Protein AF-A0A1E7I8W4-F1 (afdb_monomer)

Nearest PDB structures (foldseek):
  6h5l-assembly1_B  TM=9.310E-01  e=3.549E-01  Candidatus Kuenenia stuttgartensis
  8x2j-assembly1_E  TM=5.878E-01  e=2.022E-01  Chloroflexus aurantiacus J-10-fl

Secondary structure (DSSP, 8-state):
------------------------HHHHHHHHHHHHHHIIIIIHHHH-TTSSS--TTGGG-SSPPP-GGGTTGGGTTS--HHHHHHHHTSTT--BSSSSBPPP--

Radius of gyration: 26.63 Å; Cα contacts (8 Å, |Δi|>4): 89; chains: 1; bounding box: 94×27×50 Å

Solvent-accessible surface area (backbone atoms only — not comparable to full-atom values): 6688 Å² total; per-residue (Å²): 141,84,92,84,86,88,82,83,86,79,83,83,79,84,77,81,79,79,79,72,80,78,84,50,72,72,61,53,52,56,54,49,55,53,50,52,52,50,37,60,73,74,41,19,54,44,22,15,95,79,28,63,15,70,9,85,45,36,85,82,41,92,52,84,51,64,45,57,75,47,47,20,66,78,45,84,66,42,68,60,58,72,62,50,51,32,47,41,55,47,76,65,69,65,66,69,71,98,44,62,65,72,66,80,114

pLDDT: mean 77.02, std 17.87, range [40.34, 97.12]

Sequence (105 aa):
MHLRSVIIAATLGFGMATTTPTITLADQHGAFDLGEEAYMTFCATCHGPLAEGNGPLSEMITDKIADLTQLSINNHGEFPMLRVIHIIDGRTGLRGHGGPMPVYG

Foldseek 3Di:
DDDDDDDDDDDDDDDPPPCPPPPDVVNVVVVVVVVLVCCVVQPCQQLNNQSQRPHVCCVVAPFGRDRQVCQCVVVVNDRPVVVVLCQLQCVVVDDGGVHGRDRPD

Mean predicted aligned error: 13.09 Å

Structure (mmCIF, N/CA/C/O backbone):
data_AF-A0A1E7I8W4-F1
#
_entry.id   AF-A0A1E7I8W4-F1
#
loop_
_atom_site.group_PDB
_atom_site.id
_atom_site.type_symbol
_atom_site.label_atom_id
_atom_site.label_alt_id
_atom_site.label_comp_id
_atom_site.label_asym_id
_atom_site.label_entity_id
_atom_site.label_seq_id
_atom_site.pdbx_PDB_ins_code
_atom_site.Cartn_x
_atom_site.Cartn_y
_atom_site.Cartn_z
_atom_site.occupancy
_atom_site.B_iso_or_equiv
_atom_site.auth_seq_id
_atom_site.auth_comp_id
_atom_site.auth_asym_id
_atom_site.auth_atom_id
_atom_site.pdbx_PDB_model_num
ATOM 1 N N . MET A 1 1 ? -80.144 -10.051 35.691 1.00 46.06 1 MET A N 1
ATOM 2 C CA . MET A 1 1 ? -79.875 -10.762 34.416 1.00 46.06 1 MET A CA 1
ATOM 3 C C . MET A 1 1 ? -80.168 -9.773 33.296 1.00 46.06 1 MET A C 1
ATOM 5 O O . MET A 1 1 ? -81.305 -9.356 33.220 1.00 46.06 1 MET A O 1
ATOM 9 N N . HIS A 1 2 ? -79.251 -9.236 32.493 1.00 40.34 2 HIS A N 1
ATOM 10 C CA . HIS A 1 2 ? -77.902 -9.638 32.107 1.00 40.34 2 HIS A CA 1
ATOM 11 C C . HIS A 1 2 ? -77.002 -8.406 31.894 1.00 40.34 2 HIS A C 1
ATOM 13 O O . HIS A 1 2 ? -77.405 -7.416 31.295 1.00 40.34 2 HIS A O 1
ATOM 19 N N . LEU A 1 3 ? -75.771 -8.530 32.380 1.00 56.41 3 LEU A N 1
ATOM 20 C CA . LEU A 1 3 ? -74.597 -7.691 32.152 1.00 56.41 3 LEU A CA 1
ATOM 21 C C . LEU A 1 3 ? -73.987 -8.022 30.781 1.00 56.41 3 LEU A C 1
ATOM 23 O O . LEU A 1 3 ? -73.718 -9.205 30.601 1.00 56.41 3 LEU A O 1
ATOM 27 N N . ARG A 1 4 ? -73.713 -7.050 29.886 1.00 47.47 4 ARG A N 1
ATOM 28 C CA . ARG A 1 4 ? -72.697 -7.125 28.793 1.00 47.47 4 ARG A CA 1
ATOM 29 C C . ARG A 1 4 ? -72.307 -5.697 28.352 1.00 47.47 4 ARG A C 1
ATOM 31 O O . ARG A 1 4 ? -73.142 -5.004 27.792 1.00 47.47 4 ARG A O 1
ATOM 38 N N . SER A 1 5 ? -71.197 -5.113 28.807 1.00 47.00 5 SER A N 1
ATOM 39 C CA . SER A 1 5 ? -69.791 -5.299 28.383 1.00 47.00 5 SER A CA 1
ATOM 40 C C . SER A 1 5 ? -69.357 -4.333 27.269 1.00 47.00 5 SER A C 1
ATOM 42 O O . SER A 1 5 ? -69.773 -4.435 26.122 1.00 47.00 5 SER A O 1
ATOM 44 N N . VAL A 1 6 ? -68.487 -3.410 27.685 1.00 54.34 6 VAL A N 1
ATOM 45 C CA . VAL A 1 6 ? -67.671 -2.446 26.933 1.00 54.34 6 VAL A CA 1
ATOM 46 C C . VAL A 1 6 ? -66.718 -3.161 25.968 1.00 54.34 6 VAL A C 1
ATOM 48 O O . VAL A 1 6 ? -66.121 -4.164 26.352 1.00 54.34 6 VAL A O 1
ATOM 51 N N . ILE A 1 7 ? -66.501 -2.609 24.767 1.00 51.22 7 ILE A N 1
ATOM 52 C CA . ILE A 1 7 ? -65.325 -2.915 23.933 1.00 51.22 7 ILE A CA 1
ATOM 53 C C . ILE A 1 7 ? -64.759 -1.595 23.392 1.00 51.22 7 ILE A C 1
ATOM 55 O O . ILE A 1 7 ? -65.330 -0.978 22.497 1.00 51.22 7 ILE A O 1
ATOM 59 N N . ILE A 1 8 ? -63.635 -1.165 23.967 1.00 47.94 8 ILE A N 1
ATOM 60 C CA . ILE A 1 8 ? -62.758 -0.117 23.433 1.00 47.94 8 ILE A CA 1
ATOM 61 C C . ILE A 1 8 ? -61.759 -0.833 22.520 1.00 47.94 8 ILE A C 1
ATOM 63 O O . ILE A 1 8 ? -61.008 -1.692 22.977 1.00 47.94 8 ILE A O 1
ATOM 67 N N . ALA A 1 9 ? -61.782 -0.519 21.226 1.00 43.66 9 ALA A N 1
ATOM 68 C CA . ALA A 1 9 ? -60.837 -1.059 20.257 1.00 43.66 9 ALA A CA 1
ATOM 69 C C . ALA A 1 9 ? -59.466 -0.389 20.444 1.00 43.66 9 ALA A C 1
ATOM 71 O O . ALA A 1 9 ? -59.289 0.784 20.123 1.00 43.66 9 ALA A O 1
ATOM 72 N N . ALA A 1 10 ? -58.500 -1.134 20.981 1.00 48.31 10 ALA A N 1
ATOM 73 C CA . ALA A 1 10 ? -57.099 -0.739 21.027 1.00 48.31 10 ALA A CA 1
ATOM 74 C C . ALA A 1 10 ? -56.440 -1.073 19.680 1.00 48.31 10 ALA A C 1
ATOM 76 O O . ALA A 1 10 ? -56.277 -2.241 19.327 1.00 48.31 10 ALA A O 1
ATOM 77 N N . THR A 1 11 ? -56.081 -0.052 18.905 1.00 53.78 11 THR A N 1
ATOM 78 C CA . THR A 1 11 ? -55.294 -0.205 17.677 1.00 53.78 11 THR A CA 1
ATOM 79 C C . THR A 1 11 ? -53.841 -0.521 18.030 1.00 53.78 11 THR A C 1
ATOM 81 O O . THR A 1 11 ? -53.136 0.312 18.598 1.00 53.78 11 THR A O 1
ATOM 84 N N . LEU A 1 12 ? -53.401 -1.731 17.685 1.00 50.47 12 LEU A N 1
ATOM 85 C CA . LEU A 1 12 ? -52.017 -2.196 17.763 1.00 50.47 12 LEU A CA 1
ATOM 86 C C . LEU A 1 12 ? -51.142 -1.423 16.761 1.00 50.47 12 LEU A C 1
ATOM 88 O O . LEU A 1 12 ? -51.226 -1.645 15.556 1.00 50.47 12 LEU A O 1
ATOM 92 N N . GLY A 1 13 ? -50.294 -0.523 17.260 1.00 46.91 13 GLY A N 1
ATOM 93 C CA . GLY A 1 13 ? -49.185 0.050 16.499 1.00 46.91 13 GLY A CA 1
ATOM 94 C C . GLY A 1 13 ? -47.988 -0.901 16.530 1.00 46.91 13 GLY A C 1
ATOM 95 O O . GLY A 1 13 ? -47.377 -1.093 17.578 1.00 46.91 13 GLY A O 1
ATOM 96 N N . PHE A 1 14 ? -47.663 -1.511 15.392 1.00 54.66 14 PHE A N 1
ATOM 97 C CA . PHE A 1 14 ? -46.475 -2.347 15.216 1.00 54.66 14 PHE A CA 1
ATOM 98 C C . PHE A 1 14 ? -45.258 -1.425 15.040 1.00 54.66 14 PHE A C 1
ATOM 100 O O . PHE A 1 14 ? -45.022 -0.889 13.959 1.00 54.66 14 PHE A O 1
ATOM 107 N N . GLY A 1 15 ? -44.507 -1.186 16.115 1.00 48.97 15 GLY A N 1
ATOM 108 C CA . GLY A 1 15 ? -43.238 -0.464 16.048 1.00 48.97 15 GLY A CA 1
ATOM 109 C C . GLY A 1 15 ? -42.178 -1.323 15.360 1.00 48.97 15 GLY A C 1
ATOM 110 O O . GLY A 1 15 ? -41.758 -2.338 15.911 1.00 48.97 15 GLY A O 1
ATOM 111 N N . MET A 1 16 ? -41.736 -0.932 14.162 1.00 54.66 16 MET A N 1
ATOM 112 C CA . MET A 1 16 ? -40.504 -1.467 13.579 1.00 54.66 16 MET A CA 1
ATOM 113 C C . MET A 1 16 ? -39.330 -0.952 14.412 1.00 54.66 16 MET A C 1
ATOM 115 O O . MET A 1 16 ? -38.909 0.194 14.275 1.00 54.66 16 MET A O 1
ATOM 119 N N . ALA A 1 17 ? -38.823 -1.797 15.306 1.00 56.00 17 ALA A N 1
ATOM 120 C CA . ALA A 1 17 ? -37.555 -1.574 15.975 1.00 56.00 17 ALA A CA 1
ATOM 121 C C . ALA A 1 17 ? -36.440 -1.644 14.922 1.00 56.00 17 ALA A C 1
ATOM 123 O O . ALA A 1 17 ? -36.037 -2.724 14.495 1.00 56.00 17 ALA A O 1
ATOM 124 N N . THR A 1 18 ? -35.956 -0.491 14.466 1.00 53.56 18 THR A N 1
ATOM 125 C CA . THR A 1 18 ? -34.718 -0.403 13.693 1.00 53.56 18 THR A CA 1
ATOM 126 C C . THR A 1 18 ? -33.562 -0.708 14.640 1.00 53.56 18 THR A C 1
ATOM 128 O O . THR A 1 18 ? -33.056 0.179 15.325 1.00 53.56 18 THR A O 1
ATOM 131 N N . THR A 1 19 ? -33.168 -1.976 14.730 1.00 57.31 19 THR A N 1
ATOM 132 C CA . THR A 1 19 ? -31.932 -2.385 15.398 1.00 57.31 19 THR A CA 1
ATOM 133 C C . THR A 1 19 ? -30.756 -1.905 14.552 1.00 57.31 19 THR A C 1
ATOM 135 O O . THR A 1 19 ? -30.237 -2.643 13.718 1.00 57.31 19 THR A O 1
ATOM 138 N N . THR A 1 20 ? -30.352 -0.648 14.713 1.00 58.78 20 THR A N 1
ATOM 139 C CA . THR A 1 20 ? -29.024 -0.213 14.278 1.00 58.78 20 THR A CA 1
ATOM 140 C C . THR A 1 20 ? -28.013 -1.019 15.089 1.00 58.78 20 THR A C 1
ATOM 142 O O . THR A 1 20 ? -28.015 -0.879 16.317 1.00 58.78 20 THR A O 1
ATOM 145 N N . PRO A 1 21 ? -27.194 -1.890 14.474 1.00 58.91 21 PRO A N 1
ATOM 146 C CA . PRO A 1 21 ? -26.175 -2.604 15.219 1.00 58.91 21 PRO A CA 1
ATOM 147 C C . PRO A 1 21 ? -25.228 -1.558 15.803 1.00 58.91 21 PRO A C 1
ATOM 149 O O . PRO A 1 21 ? -24.606 -0.781 15.080 1.00 58.91 21 PRO A O 1
ATOM 152 N N . THR A 1 22 ? -25.169 -1.482 17.129 1.00 60.81 22 THR A N 1
ATOM 153 C CA . THR A 1 22 ? -24.146 -0.702 17.813 1.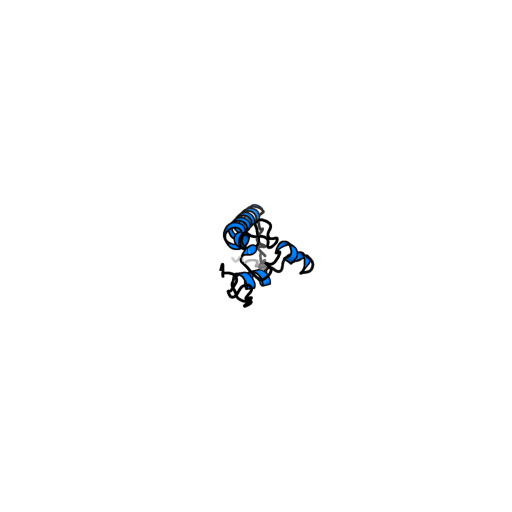00 60.81 22 THR A CA 1
ATOM 154 C C . THR A 1 22 ? -22.833 -1.444 17.606 1.00 60.81 22 THR A C 1
ATOM 156 O O . THR A 1 22 ? -22.554 -2.409 18.311 1.00 60.81 22 THR A O 1
ATOM 159 N N . ILE A 1 23 ? -22.052 -1.041 16.601 1.00 59.72 23 ILE A N 1
ATOM 160 C CA . ILE A 1 23 ? -20.674 -1.511 16.448 1.00 59.72 23 ILE A CA 1
ATOM 161 C C . ILE A 1 23 ? -19.920 -1.043 17.695 1.00 59.72 23 ILE A C 1
ATOM 163 O O . ILE A 1 23 ? -19.716 0.152 17.911 1.00 59.72 23 ILE A O 1
ATOM 167 N N . THR A 1 24 ? -19.600 -1.982 18.579 1.00 62.94 24 THR A N 1
ATOM 168 C CA . THR A 1 24 ? -18.851 -1.691 19.804 1.00 62.94 24 THR A CA 1
ATOM 169 C C . THR A 1 24 ? -17.374 -1.510 19.457 1.00 62.94 24 THR A C 1
ATOM 171 O O . THR A 1 24 ? -16.861 -2.218 18.595 1.00 62.94 24 THR A O 1
ATOM 174 N N . LEU A 1 25 ? -16.659 -0.600 20.128 1.00 58.78 25 LEU A N 1
ATOM 175 C CA . LEU A 1 25 ? -15.230 -0.352 19.861 1.00 58.78 25 LEU A CA 1
ATOM 176 C C . LEU A 1 25 ? -14.348 -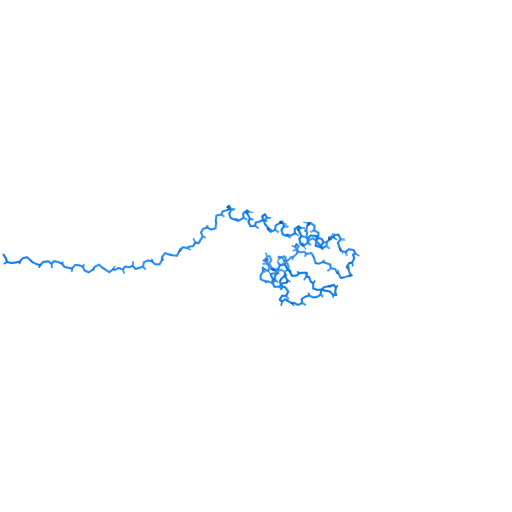1.610 20.000 1.00 58.78 25 LEU A C 1
ATOM 178 O O . LEU A 1 25 ? -13.295 -1.691 19.379 1.00 58.78 25 LEU A O 1
ATOM 182 N N . ALA A 1 26 ? -14.790 -2.602 20.779 1.00 59.25 26 ALA A N 1
ATOM 183 C CA . ALA A 1 26 ? -14.093 -3.877 20.927 1.00 59.25 26 ALA A CA 1
ATOM 184 C C . ALA A 1 26 ? -14.058 -4.703 19.624 1.00 59.25 26 ALA A C 1
ATOM 186 O O . ALA A 1 26 ? -13.069 -5.378 19.363 1.00 59.25 26 ALA A O 1
ATOM 187 N N . ASP A 1 27 ? -15.103 -4.613 18.796 1.00 59.75 27 ASP A N 1
ATOM 188 C CA . ASP A 1 27 ? -15.196 -5.291 17.492 1.00 59.75 27 ASP A CA 1
ATOM 189 C C . ASP A 1 27 ? -14.264 -4.643 16.451 1.00 59.75 27 ASP A C 1
ATOM 191 O O . ASP A 1 27 ? -13.644 -5.311 15.629 1.00 59.75 27 ASP A O 1
ATOM 195 N N . GLN A 1 28 ? -14.092 -3.322 16.547 1.00 60.28 28 GLN A N 1
ATOM 196 C CA . GLN A 1 28 ? -13.223 -2.544 15.663 1.00 60.28 28 GLN A CA 1
ATOM 197 C C . GLN A 1 28 ? -11.744 -2.898 15.876 1.00 60.28 28 GLN A C 1
ATOM 199 O O . GLN A 1 28 ? -11.031 -3.109 14.903 1.00 60.28 28 GLN A O 1
ATOM 204 N N . HIS A 1 29 ? -11.287 -3.005 17.133 1.00 60.56 29 HIS A N 1
ATOM 205 C CA . HIS A 1 29 ? -9.896 -3.366 17.444 1.00 60.56 29 HIS A CA 1
ATOM 206 C C . HIS A 1 29 ? -9.516 -4.746 16.899 1.00 60.56 29 HIS A C 1
ATOM 208 O O . HIS A 1 29 ? -8.491 -4.867 16.240 1.00 60.56 29 HIS A O 1
ATOM 214 N N . GLY A 1 30 ? -10.380 -5.752 17.072 1.00 67.75 30 GLY A N 1
ATOM 215 C CA . GLY A 1 30 ? -10.135 -7.080 16.505 1.00 67.75 30 GLY A CA 1
ATOM 216 C C . GLY A 1 30 ? -10.067 -7.069 14.974 1.00 67.75 30 GLY A C 1
ATOM 217 O O . GLY A 1 30 ? -9.226 -7.744 14.390 1.00 67.75 30 GLY A O 1
ATOM 218 N N . ALA A 1 31 ? -10.903 -6.267 14.309 1.00 69.25 31 ALA A N 1
ATOM 219 C CA . ALA A 1 31 ? -10.840 -6.108 12.857 1.00 69.25 31 ALA A CA 1
ATOM 220 C C . ALA A 1 31 ? -9.555 -5.398 12.382 1.00 69.25 31 ALA A C 1
ATOM 222 O O . ALA A 1 31 ? -9.035 -5.743 11.320 1.00 69.25 31 ALA A O 1
ATOM 223 N N . PHE A 1 32 ? -9.030 -4.435 13.151 1.00 71.56 32 PHE A N 1
ATOM 224 C CA . PHE A 1 32 ? -7.754 -3.775 12.850 1.00 71.56 32 PHE A CA 1
ATOM 225 C C . PHE A 1 32 ? -6.566 -4.728 13.005 1.00 71.56 32 PHE A C 1
ATOM 227 O O . PHE A 1 32 ? -5.748 -4.797 12.089 1.00 71.56 32 PHE A O 1
ATOM 234 N N . ASP A 1 33 ? -6.522 -5.509 14.089 1.00 79.75 33 ASP A N 1
ATOM 235 C CA . ASP A 1 33 ? -5.456 -6.491 14.333 1.00 79.75 33 ASP A CA 1
ATOM 236 C C . ASP A 1 33 ? -5.413 -7.551 13.216 1.00 79.75 33 ASP A C 1
ATOM 238 O O . ASP A 1 33 ? -4.352 -7.860 12.674 1.00 79.75 33 ASP A O 1
ATOM 242 N N . LEU A 1 34 ? -6.584 -8.046 12.792 1.00 87.12 34 LEU A N 1
ATOM 243 C CA . LEU A 1 34 ? -6.697 -8.986 11.670 1.00 87.12 34 LEU A CA 1
ATOM 244 C C . LEU A 1 34 ? -6.258 -8.365 10.336 1.00 87.12 34 LEU A C 1
ATOM 246 O O . LEU A 1 34 ? -5.657 -9.043 9.501 1.00 87.12 34 LEU A O 1
ATOM 250 N N . GLY A 1 35 ? -6.563 -7.084 10.117 1.00 88.25 35 GLY A N 1
ATOM 251 C CA . GLY A 1 35 ? -6.152 -6.358 8.918 1.00 88.25 35 GLY A CA 1
ATOM 252 C C . GLY A 1 35 ? -4.638 -6.163 8.842 1.00 88.25 35 GLY A C 1
ATOM 253 O O . GLY A 1 35 ? -4.045 -6.383 7.783 1.00 88.25 35 GLY A O 1
ATOM 254 N N . GLU A 1 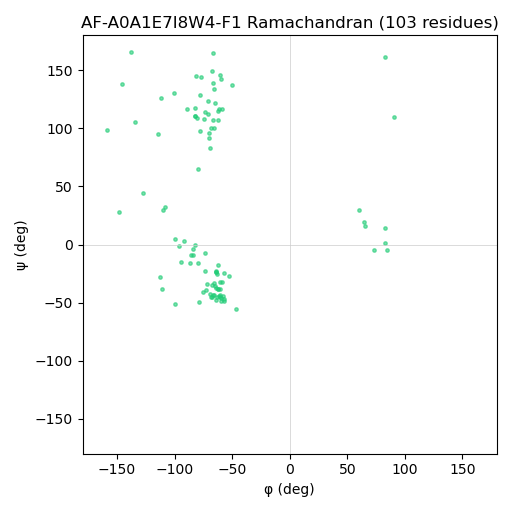36 ? -4.011 -5.792 9.958 1.00 92.31 36 GLU A N 1
ATOM 255 C CA . GLU A 1 36 ? -2.557 -5.652 10.065 1.00 92.31 36 GLU A CA 1
ATOM 256 C C . GLU A 1 36 ? -1.851 -6.998 9.867 1.00 92.31 36 GLU A C 1
ATOM 258 O O . GLU A 1 36 ? -0.937 -7.095 9.046 1.00 92.31 36 GLU A O 1
ATOM 263 N N . GLU A 1 37 ? -2.306 -8.059 10.537 1.00 93.56 37 GLU A N 1
ATOM 264 C CA . GLU A 1 37 ? -1.733 -9.402 10.390 1.00 93.56 37 GLU A CA 1
ATOM 265 C C . GLU A 1 37 ? -1.825 -9.901 8.941 1.00 93.56 37 GLU A C 1
ATOM 267 O O . GLU A 1 37 ? -0.834 -10.382 8.375 1.00 93.56 37 GLU A O 1
ATOM 272 N N . ALA A 1 38 ? -2.989 -9.737 8.306 1.00 91.19 38 ALA A N 1
ATOM 273 C CA . ALA A 1 38 ? -3.180 -10.098 6.906 1.00 91.19 38 ALA A CA 1
ATOM 274 C C . ALA A 1 38 ? -2.247 -9.293 5.991 1.00 91.19 38 ALA A C 1
ATOM 276 O O . ALA A 1 38 ? -1.596 -9.858 5.108 1.00 91.19 38 ALA A O 1
ATOM 277 N N . TYR A 1 39 ? -2.128 -7.984 6.221 1.00 93.62 39 TYR A N 1
ATOM 278 C CA . TYR A 1 39 ? -1.230 -7.126 5.458 1.00 93.62 39 TYR A CA 1
ATOM 279 C C . TYR A 1 39 ? 0.231 -7.577 5.577 1.00 93.62 39 TYR A C 1
ATOM 281 O O . TYR A 1 39 ? 0.920 -7.744 4.565 1.00 93.62 39 TYR A O 1
ATOM 289 N N . MET A 1 40 ? 0.701 -7.821 6.798 1.00 94.69 40 MET A N 1
ATOM 290 C CA . MET A 1 40 ? 2.079 -8.236 7.051 1.00 94.69 40 MET A CA 1
ATOM 291 C C . MET A 1 40 ? 2.389 -9.610 6.453 1.00 94.69 40 MET A C 1
ATOM 293 O O . MET A 1 40 ? 3.487 -9.818 5.935 1.00 94.69 40 MET A O 1
ATOM 297 N N . THR A 1 41 ? 1.416 -10.520 6.463 1.00 92.06 41 THR A N 1
ATOM 298 C CA . THR A 1 41 ? 1.572 -11.884 5.942 1.00 92.06 41 THR A CA 1
ATOM 299 C C . THR A 1 41 ? 1.556 -11.936 4.414 1.00 92.06 41 THR A C 1
ATOM 301 O O . THR A 1 41 ? 2.330 -12.681 3.813 1.00 92.06 41 THR A O 1
ATOM 304 N N . PHE A 1 42 ? 0.679 -11.162 3.771 1.00 89.69 42 PHE A N 1
ATOM 305 C CA . PHE A 1 42 ? 0.371 -11.336 2.348 1.00 89.69 42 PHE A CA 1
ATOM 306 C C . PHE A 1 42 ? 0.830 -10.177 1.459 1.00 89.69 42 PHE A C 1
ATOM 308 O O . PHE A 1 42 ? 1.126 -10.388 0.284 1.00 89.69 42 PHE A O 1
ATOM 315 N N . CYS A 1 43 ? 0.923 -8.962 1.996 1.00 91.81 43 CYS A N 1
ATOM 316 C CA . CYS A 1 43 ? 1.096 -7.744 1.202 1.00 91.81 43 CYS A CA 1
ATOM 317 C C . CYS A 1 43 ? 2.486 -7.116 1.378 1.00 91.81 43 CYS A C 1
ATOM 319 O O . CYS A 1 43 ? 3.077 -6.629 0.406 1.00 91.81 43 CYS A O 1
ATOM 321 N N . ALA A 1 44 ? 3.026 -7.138 2.601 1.00 94.81 44 ALA A N 1
ATOM 322 C CA . ALA A 1 44 ? 4.243 -6.414 2.973 1.00 94.81 44 ALA A CA 1
ATOM 323 C C . ALA A 1 44 ? 5.500 -6.876 2.218 1.00 94.81 44 ALA A C 1
ATOM 325 O O . ALA A 1 44 ? 6.429 -6.095 2.019 1.00 94.81 44 ALA A O 1
ATOM 326 N N . THR A 1 45 ? 5.535 -8.117 1.730 1.00 91.75 45 THR A N 1
ATOM 327 C CA . THR A 1 45 ? 6.654 -8.624 0.923 1.00 91.75 45 THR A CA 1
ATOM 328 C C . THR A 1 45 ? 6.853 -7.825 -0.375 1.00 91.75 45 THR A C 1
ATOM 330 O O . THR A 1 45 ? 7.985 -7.645 -0.825 1.00 91.75 45 THR A O 1
ATOM 333 N N . CYS A 1 46 ? 5.767 -7.301 -0.949 1.00 90.00 46 CYS A N 1
ATOM 334 C CA . CYS A 1 46 ? 5.792 -6.461 -2.146 1.00 90.00 46 CYS A CA 1
ATOM 335 C C . CYS A 1 46 ? 5.684 -4.975 -1.782 1.00 90.00 46 CYS A C 1
ATOM 337 O O . CYS A 1 46 ? 6.507 -4.168 -2.205 1.00 90.00 46 CYS A O 1
ATOM 339 N N . HIS A 1 47 ? 4.693 -4.609 -0.969 1.00 93.56 47 HIS A N 1
ATOM 340 C CA . HIS A 1 47 ? 4.377 -3.210 -0.670 1.00 93.56 47 HIS A CA 1
ATOM 341 C C . HIS A 1 47 ? 5.202 -2.608 0.480 1.00 93.56 47 HIS A C 1
ATOM 343 O O . HIS A 1 47 ? 5.164 -1.400 0.679 1.00 93.56 47 HIS A O 1
ATOM 349 N N . GLY A 1 48 ? 5.975 -3.414 1.210 1.00 94.88 48 GLY A N 1
ATOM 350 C CA . GLY A 1 48 ? 6.758 -2.985 2.372 1.00 94.88 48 GLY A CA 1
ATOM 351 C C . GLY A 1 48 ? 5.931 -2.923 3.661 1.00 94.88 48 GLY A C 1
ATOM 352 O O . GLY A 1 48 ? 4.704 -2.876 3.604 1.00 94.88 48 GLY A O 1
ATOM 353 N N . PRO A 1 49 ? 6.563 -2.912 4.846 1.00 96.00 49 PRO A N 1
ATOM 354 C CA . PRO A 1 49 ? 5.847 -2.860 6.126 1.00 96.00 49 PRO A CA 1
ATOM 355 C C . PRO A 1 49 ? 5.057 -1.557 6.319 1.00 96.00 49 PRO A C 1
ATOM 357 O O . PRO A 1 49 ? 4.080 -1.539 7.055 1.00 96.00 49 PRO A O 1
ATOM 360 N N . LEU A 1 50 ? 5.455 -0.481 5.631 1.00 96.00 50 LEU A N 1
ATOM 361 C CA . LEU A 1 50 ? 4.787 0.825 5.665 1.00 96.00 50 LEU A CA 1
ATOM 362 C C . LEU A 1 50 ? 3.871 1.075 4.457 1.00 96.00 50 LEU A C 1
ATOM 364 O O . LEU A 1 50 ? 3.310 2.156 4.324 1.00 96.00 50 LEU A O 1
ATOM 368 N N . ALA A 1 51 ? 3.711 0.080 3.581 1.00 95.81 51 ALA A N 1
ATOM 369 C CA . ALA A 1 51 ? 2.882 0.154 2.379 1.00 95.81 51 ALA A CA 1
ATOM 370 C C . ALA A 1 51 ? 3.327 1.153 1.299 1.00 95.81 51 ALA A C 1
ATOM 372 O O . ALA A 1 51 ? 2.551 1.481 0.405 1.00 95.81 51 ALA A O 1
ATOM 373 N N . GLU A 1 52 ? 4.592 1.569 1.324 1.00 96.19 52 GLU A N 1
ATOM 374 C CA . GLU A 1 52 ? 5.176 2.571 0.422 1.00 96.19 52 GLU A CA 1
ATOM 375 C C . GLU A 1 52 ? 5.612 2.001 -0.946 1.00 96.19 52 GLU A C 1
ATOM 377 O O . GLU A 1 52 ? 6.121 2.725 -1.803 1.00 96.19 52 GLU A O 1
ATOM 382 N N . GLY A 1 53 ? 5.439 0.697 -1.177 1.00 93.62 53 GLY A N 1
ATOM 383 C CA . GLY A 1 53 ? 5.878 0.020 -2.404 1.00 93.62 53 GLY A CA 1
ATOM 384 C C . GLY A 1 53 ? 7.355 -0.392 -2.400 1.00 93.62 53 GLY A C 1
ATOM 385 O O . GLY A 1 53 ? 7.906 -0.718 -3.447 1.00 93.62 53 GLY A O 1
ATOM 386 N N . ASN A 1 54 ? 8.004 -0.381 -1.235 1.00 93.88 54 ASN A N 1
ATOM 387 C CA . ASN A 1 54 ? 9.431 -0.660 -1.034 1.00 93.88 54 ASN A CA 1
ATOM 388 C C . ASN A 1 54 ? 9.682 -2.016 -0.346 1.00 93.88 54 ASN A C 1
ATOM 390 O O . ASN A 1 54 ? 10.628 -2.166 0.427 1.00 93.88 54 ASN A O 1
ATOM 394 N N . GLY A 1 55 ? 8.823 -3.010 -0.593 1.00 92.56 55 GLY A N 1
ATOM 395 C CA . GLY A 1 55 ? 8.975 -4.339 -0.003 1.00 92.56 55 GLY A CA 1
ATOM 396 C C . GLY A 1 55 ? 10.213 -5.086 -0.516 1.00 92.56 55 GLY A C 1
ATOM 397 O O . GLY A 1 55 ? 10.761 -4.724 -1.558 1.00 92.56 55 GLY A O 1
ATOM 398 N N . PRO A 1 56 ? 10.645 -6.164 0.164 1.00 91.75 56 PRO A N 1
ATOM 399 C CA . PRO A 1 56 ? 11.806 -6.966 -0.239 1.00 91.75 56 PRO A CA 1
ATOM 400 C C . PRO A 1 56 ? 11.789 -7.469 -1.693 1.00 91.75 56 PRO A C 1
ATOM 402 O O . PRO A 1 56 ? 12.847 -7.691 -2.272 1.00 91.75 56 PRO A O 1
ATOM 405 N N . LEU A 1 57 ? 10.608 -7.654 -2.296 1.00 88.44 57 LEU A N 1
ATOM 406 C CA . LEU A 1 57 ? 10.479 -8.057 -3.703 1.00 88.44 57 LEU A CA 1
ATOM 407 C C . LEU A 1 57 ? 10.549 -6.897 -4.704 1.00 88.44 57 LEU A C 1
ATOM 409 O O . LEU A 1 57 ? 10.630 -7.160 -5.902 1.00 88.44 57 LEU A O 1
ATOM 413 N N . SER A 1 58 ? 10.533 -5.642 -4.247 1.00 87.69 58 SER A N 1
ATOM 414 C CA . SER A 1 58 ? 10.530 -4.463 -5.126 1.00 87.69 58 SER A CA 1
ATOM 415 C C . SER A 1 58 ? 11.737 -4.406 -6.064 1.00 87.69 58 SER A C 1
ATOM 417 O O . SER A 1 58 ? 11.591 -3.986 -7.205 1.00 87.69 58 SER A O 1
ATOM 419 N N . GLU A 1 59 ? 12.901 -4.908 -5.642 1.00 85.25 59 GLU A N 1
ATOM 420 C CA . GLU A 1 59 ? 14.116 -4.941 -6.469 1.00 85.25 59 GLU A CA 1
ATOM 421 C C . GLU A 1 59 ? 14.077 -6.000 -7.584 1.00 85.25 59 GLU A C 1
ATOM 423 O O . GLU A 1 59 ? 14.792 -5.885 -8.578 1.00 85.25 59 GLU A O 1
ATOM 428 N N . MET A 1 60 ? 13.252 -7.041 -7.435 1.00 83.81 60 MET A N 1
ATOM 429 C CA . MET A 1 60 ? 13.147 -8.151 -8.397 1.00 83.81 60 MET A CA 1
ATOM 430 C C . MET A 1 60 ? 11.996 -7.976 -9.392 1.00 83.81 60 MET A C 1
ATOM 432 O O . MET A 1 60 ? 11.784 -8.814 -10.270 1.00 83.81 60 MET A O 1
ATOM 436 N N . ILE A 1 61 ? 11.248 -6.889 -9.253 1.00 80.88 61 ILE A N 1
ATOM 437 C CA . ILE A 1 61 ? 10.053 -6.570 -10.013 1.00 80.88 61 ILE A CA 1
ATOM 438 C C . ILE A 1 61 ? 10.373 -5.361 -10.908 1.00 80.88 61 ILE A C 1
ATOM 440 O O . ILE A 1 61 ? 10.865 -4.338 -10.446 1.00 80.88 61 ILE A O 1
ATOM 444 N N . THR A 1 62 ? 10.141 -5.492 -12.219 1.00 81.88 62 THR A N 1
ATOM 445 C CA . THR A 1 62 ? 10.473 -4.428 -13.187 1.00 81.88 62 THR A CA 1
ATOM 446 C C . THR A 1 62 ? 9.523 -3.238 -13.089 1.00 81.88 62 THR A C 1
ATOM 448 O O . THR A 1 62 ? 9.950 -2.092 -13.225 1.00 81.88 62 THR A O 1
ATOM 451 N N . ASP A 1 63 ? 8.239 -3.510 -12.870 1.00 81.94 63 ASP A N 1
ATOM 452 C CA . ASP A 1 63 ? 7.221 -2.478 -12.734 1.00 81.94 63 ASP A CA 1
ATOM 453 C C . ASP A 1 63 ? 7.216 -1.898 -11.320 1.00 81.94 63 ASP A C 1
ATOM 455 O O . ASP A 1 63 ? 7.441 -2.587 -10.333 1.00 81.94 63 ASP A O 1
ATOM 459 N N . LYS A 1 64 ? 6.939 -0.601 -11.194 1.00 85.06 64 LYS A N 1
ATOM 460 C CA . LYS A 1 64 ? 6.906 0.036 -9.877 1.00 85.06 64 LYS A CA 1
ATOM 461 C C . LYS A 1 64 ? 5.758 -0.540 -9.039 1.00 85.06 64 LYS A C 1
ATOM 463 O O . LYS A 1 64 ? 4.590 -0.380 -9.398 1.00 85.06 64 LYS A O 1
ATOM 468 N N . ILE A 1 65 ? 6.083 -1.106 -7.877 1.00 88.69 65 ILE A N 1
ATOM 469 C CA . ILE A 1 65 ? 5.075 -1.506 -6.890 1.00 88.69 65 ILE A CA 1
ATOM 470 C C . ILE A 1 65 ? 4.380 -0.253 -6.342 1.00 88.69 65 ILE A C 1
ATOM 472 O O . ILE A 1 65 ? 5.017 0.754 -6.028 1.00 88.69 65 ILE A O 1
ATOM 476 N N . ALA A 1 66 ? 3.049 -0.300 -6.264 1.00 90.12 66 ALA A N 1
ATOM 477 C CA . ALA A 1 66 ? 2.246 0.837 -5.838 1.00 90.12 66 ALA A CA 1
ATOM 478 C C . ALA A 1 66 ? 2.474 1.188 -4.358 1.00 90.12 66 ALA A C 1
ATOM 480 O O . ALA A 1 66 ? 2.501 0.308 -3.498 1.00 90.12 66 ALA A O 1
ATOM 481 N N . ASP A 1 67 ? 2.546 2.487 -4.085 1.00 94.81 67 ASP A N 1
ATOM 482 C CA . ASP A 1 67 ? 2.456 3.058 -2.745 1.00 94.81 67 ASP A CA 1
ATOM 483 C C . ASP A 1 67 ? 0.974 3.131 -2.342 1.00 94.81 67 ASP A C 1
ATOM 485 O O . ASP A 1 67 ? 0.190 3.897 -2.918 1.00 94.81 67 ASP A O 1
ATOM 489 N N . LEU A 1 68 ? 0.574 2.281 -1.398 1.00 94.75 68 LEU A N 1
ATOM 490 C CA . LEU A 1 68 ? -0.812 2.154 -0.950 1.00 94.75 68 LEU A CA 1
ATOM 491 C C . LEU A 1 68 ? -1.207 3.261 0.034 1.00 94.75 68 LEU A C 1
ATOM 493 O O . LEU A 1 68 ? -2.403 3.503 0.210 1.00 94.75 68 LEU A O 1
ATOM 497 N N . THR A 1 69 ? -0.244 3.981 0.619 1.00 96.19 69 THR A N 1
ATOM 498 C CA . THR A 1 69 ? -0.526 5.119 1.516 1.00 96.19 69 THR A CA 1
ATOM 499 C C . THR A 1 69 ? -1.236 6.256 0.773 1.00 96.19 69 THR A C 1
ATOM 501 O O . THR A 1 69 ? -2.025 7.010 1.344 1.00 96.19 69 THR A O 1
ATOM 504 N N . GLN A 1 70 ? -1.058 6.303 -0.549 1.00 97.12 70 GLN A N 1
ATOM 505 C CA . GLN A 1 70 ? -1.648 7.303 -1.429 1.00 97.12 70 GLN A CA 1
ATOM 506 C C . GLN A 1 70 ? -3.079 6.971 -1.877 1.00 97.12 70 GLN A C 1
ATOM 508 O O . GLN A 1 70 ? -3.696 7.791 -2.559 1.00 97.12 70 GLN A O 1
ATOM 513 N N . LEU A 1 71 ? -3.639 5.804 -1.525 1.00 95.81 71 LEU A N 1
ATOM 514 C CA . LEU A 1 71 ? -4.956 5.367 -2.016 1.00 95.81 71 LEU A CA 1
ATOM 515 C C . LEU A 1 71 ? -6.072 6.362 -1.687 1.00 95.81 71 LEU A C 1
ATOM 517 O O . LEU A 1 71 ? -6.825 6.744 -2.581 1.00 95.81 71 LEU A O 1
ATOM 521 N N . SER A 1 72 ? -6.147 6.814 -0.436 1.00 97.06 72 SER A N 1
ATOM 522 C CA . SER A 1 72 ? -7.154 7.793 -0.018 1.00 97.06 72 SER A CA 1
ATOM 523 C C . SER A 1 72 ? -6.890 9.162 -0.641 1.00 97.06 72 SER A C 1
ATOM 525 O O . SER A 1 72 ? -7.814 9.796 -1.140 1.00 97.06 72 SER A O 1
ATOM 527 N N . ILE A 1 73 ? -5.629 9.610 -0.686 1.00 96.75 73 ILE A N 1
ATOM 528 C CA . ILE A 1 73 ? -5.247 10.905 -1.282 1.00 96.75 73 ILE A CA 1
ATOM 529 C C . ILE A 1 73 ? -5.681 10.971 -2.751 1.00 96.75 73 ILE A C 1
ATOM 531 O O . ILE A 1 73 ? -6.287 11.951 -3.183 1.00 96.75 73 ILE A O 1
ATOM 535 N N . ASN A 1 74 ? -5.445 9.893 -3.496 1.00 96.12 74 ASN A N 1
ATOM 536 C CA . ASN A 1 74 ? -5.800 9.786 -4.908 1.00 96.12 74 ASN A CA 1
ATOM 537 C C . ASN A 1 74 ? -7.310 9.613 -5.144 1.00 96.12 74 ASN A C 1
ATOM 539 O O . ASN A 1 74 ? -7.754 9.659 -6.289 1.00 96.12 74 ASN A O 1
ATOM 543 N N . ASN A 1 75 ? -8.095 9.422 -4.082 1.00 96.88 75 ASN A N 1
ATOM 544 C CA . ASN A 1 75 ? -9.533 9.191 -4.129 1.00 96.88 75 ASN A CA 1
ATOM 545 C C . ASN A 1 75 ? -10.280 10.171 -3.199 1.00 96.88 75 ASN A C 1
ATOM 547 O O . ASN A 1 75 ? -11.180 9.802 -2.451 1.00 96.88 75 ASN A O 1
ATOM 551 N N . HIS A 1 76 ? -9.888 11.450 -3.252 1.00 96.81 76 HIS A N 1
ATOM 552 C CA . HIS A 1 76 ? -10.545 12.569 -2.555 1.00 96.81 76 HIS A CA 1
ATOM 553 C C . HIS A 1 76 ? -10.596 12.448 -1.021 1.00 96.81 76 HIS A C 1
ATOM 555 O O . HIS A 1 76 ? -11.496 12.980 -0.377 1.00 96.81 76 HIS A O 1
ATOM 561 N N . GLY A 1 77 ? -9.613 11.772 -0.430 1.00 97.00 77 GLY A N 1
ATOM 562 C CA . GLY A 1 77 ? -9.537 11.503 1.006 1.00 97.00 77 GLY A CA 1
ATOM 563 C C . GLY A 1 77 ? -10.318 10.265 1.451 1.00 97.00 77 GLY A C 1
ATOM 564 O O . GLY A 1 77 ? -10.213 9.882 2.613 1.00 97.00 77 GLY A O 1
ATOM 565 N N . GLU A 1 78 ? -11.058 9.609 0.555 1.00 97.12 78 GLU A N 1
ATOM 566 C CA . GLU A 1 78 ? -11.836 8.410 0.862 1.00 97.12 78 GLU A CA 1
ATOM 567 C C . GLU A 1 78 ? -11.098 7.153 0.406 1.00 97.12 78 GLU A C 1
ATOM 569 O O . GLU A 1 78 ? -10.680 7.050 -0.747 1.00 97.12 78 GLU A O 1
ATOM 574 N N . PHE A 1 79 ? -10.971 6.161 1.288 1.00 95.44 79 PHE A N 1
ATOM 575 C CA . PHE A 1 79 ? -10.364 4.891 0.912 1.00 95.44 79 PHE A CA 1
ATOM 576 C C . PHE A 1 79 ? -11.302 4.100 -0.023 1.00 95.44 79 PHE A C 1
ATOM 578 O O . PHE A 1 79 ? -12.430 3.785 0.366 1.00 95.44 79 PHE A O 1
ATOM 585 N N . PRO A 1 80 ? -10.864 3.715 -1.236 1.00 95.88 80 PRO A N 1
ATOM 586 C CA . PRO A 1 80 ? -11.727 3.087 -2.235 1.00 95.88 80 PRO A CA 1
ATOM 587 C C . PRO A 1 80 ? -11.942 1.584 -1.962 1.00 95.88 80 PRO A C 1
ATOM 589 O O . PRO A 1 80 ? -11.535 0.734 -2.760 1.00 95.88 80 PRO A O 1
ATOM 592 N N . MET A 1 81 ? -12.603 1.245 -0.848 1.00 94.06 81 MET A N 1
ATOM 593 C CA . MET A 1 81 ? -12.757 -0.126 -0.321 1.00 94.06 81 MET A CA 1
ATOM 594 C C . MET A 1 81 ? -13.169 -1.153 -1.380 1.00 94.06 81 MET A C 1
ATOM 596 O O . MET A 1 81 ? -12.477 -2.149 -1.583 1.00 94.06 81 MET A O 1
ATOM 600 N N . LEU A 1 82 ? -14.275 -0.910 -2.092 1.00 94.19 82 LEU A N 1
ATOM 601 C CA . LEU A 1 82 ? -14.801 -1.868 -3.070 1.00 94.19 82 LEU A CA 1
ATOM 602 C C . LEU A 1 82 ? -13.810 -2.126 -4.212 1.00 94.19 82 LEU A C 1
ATOM 604 O O . LEU A 1 82 ? -13.649 -3.259 -4.663 1.00 94.19 82 LEU A O 1
ATOM 608 N N . ARG A 1 83 ? -13.115 -1.075 -4.660 1.00 91.94 83 ARG A N 1
ATOM 609 C CA . ARG A 1 83 ? -12.101 -1.186 -5.709 1.00 91.94 83 ARG A CA 1
ATOM 610 C C . ARG A 1 83 ? -10.915 -2.017 -5.233 1.00 91.94 8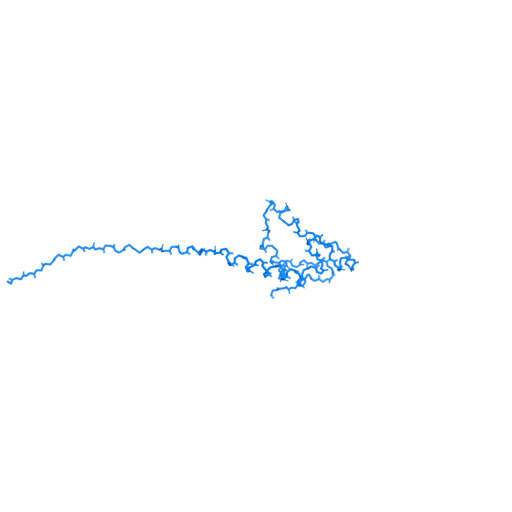3 ARG A C 1
ATOM 612 O O . ARG A 1 83 ? -10.444 -2.854 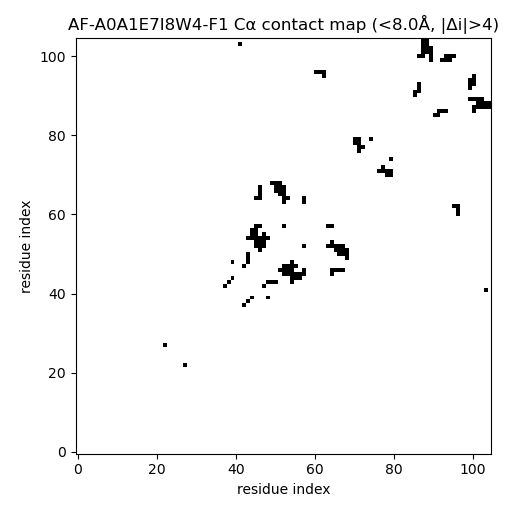-5.990 1.00 91.94 83 ARG A O 1
ATOM 619 N N . VAL A 1 84 ? -10.457 -1.797 -4.001 1.00 91.69 84 VAL A N 1
ATOM 620 C CA . VAL A 1 84 ? -9.350 -2.552 -3.398 1.00 91.69 84 VAL A CA 1
ATOM 621 C C . V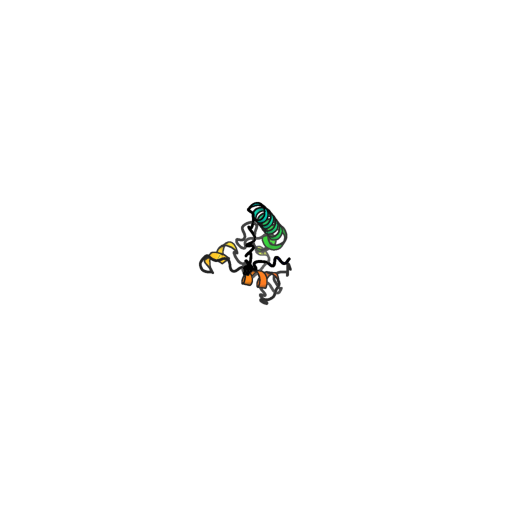AL A 1 84 ? -9.717 -4.028 -3.251 1.00 91.69 84 VAL A C 1
ATOM 623 O O . VAL A 1 84 ? -8.944 -4.876 -3.682 1.00 91.69 84 VAL A O 1
ATOM 626 N N . ILE A 1 85 ? -10.923 -4.342 -2.772 1.00 90.94 85 ILE A N 1
ATOM 627 C CA . ILE A 1 85 ? -11.419 -5.727 -2.685 1.00 90.94 85 ILE A CA 1
ATOM 628 C C . ILE A 1 85 ? -11.397 -6.399 -4.065 1.00 90.94 85 ILE A C 1
ATOM 630 O O . ILE A 1 85 ? -10.851 -7.488 -4.204 1.00 90.94 85 ILE A O 1
ATOM 634 N N . HIS A 1 86 ? -11.901 -5.724 -5.104 1.00 90.56 86 HIS A N 1
ATOM 635 C CA . HIS A 1 86 ? -11.893 -6.255 -6.474 1.00 90.56 86 HIS A CA 1
ATOM 636 C C . HIS A 1 86 ? -10.482 -6.460 -7.053 1.00 90.56 86 HIS A C 1
ATOM 638 O O . HIS A 1 86 ? -10.299 -7.177 -8.039 1.00 90.56 86 HIS A O 1
ATOM 644 N N . ILE A 1 87 ? -9.476 -5.762 -6.526 1.00 87.75 87 ILE A N 1
ATOM 645 C CA . ILE A 1 87 ? -8.078 -5.976 -6.907 1.00 87.75 87 ILE A CA 1
ATOM 646 C C . ILE A 1 87 ? -7.545 -7.213 -6.186 1.00 87.75 87 ILE A C 1
ATOM 648 O O . ILE A 1 87 ? -7.008 -8.096 -6.849 1.00 87.75 87 ILE A O 1
ATOM 652 N N . ILE A 1 88 ? -7.754 -7.295 -4.869 1.00 86.75 88 ILE A N 1
ATOM 653 C CA . ILE A 1 88 ? -7.289 -8.397 -4.014 1.00 86.75 88 ILE A CA 1
ATOM 654 C C . ILE A 1 88 ? -7.876 -9.743 -4.453 1.00 86.75 88 ILE A C 1
ATOM 656 O O . ILE A 1 88 ? -7.172 -10.746 -4.437 1.00 86.75 88 ILE A O 1
ATOM 660 N N . ASP A 1 89 ? -9.141 -9.784 -4.873 1.00 86.81 89 ASP A N 1
ATOM 661 C CA . ASP A 1 89 ? -9.791 -11.021 -5.324 1.00 86.81 89 ASP A CA 1
ATOM 662 C C . ASP A 1 89 ? -9.687 -11.280 -6.841 1.00 86.81 89 ASP A C 1
ATOM 664 O O . ASP A 1 89 ? -10.228 -12.259 -7.358 1.00 86.81 89 ASP A O 1
ATOM 668 N N . GLY A 1 90 ? -8.982 -10.409 -7.572 1.00 84.62 90 GLY A N 1
ATOM 669 C CA . GLY A 1 90 ? -8.695 -10.574 -8.997 1.00 84.62 90 GLY A CA 1
ATOM 670 C C . GLY A 1 90 ? -9.797 -10.126 -9.966 1.00 84.62 90 GLY A C 1
ATOM 6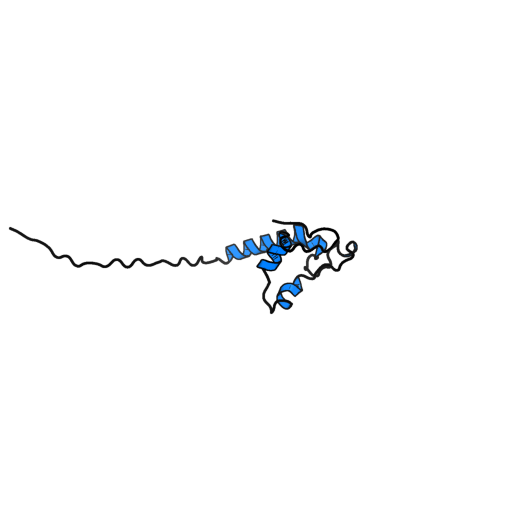71 O O . GLY A 1 90 ? -9.595 -10.206 -11.182 1.00 84.62 90 GLY A O 1
ATOM 672 N N . ARG A 1 91 ? -10.930 -9.589 -9.495 1.00 85.75 91 ARG A N 1
ATOM 673 C CA . ARG A 1 91 ? -12.032 -9.101 -10.355 1.00 85.75 91 ARG A CA 1
ATOM 674 C C . ARG A 1 91 ? -11.665 -7.943 -11.292 1.00 85.75 91 ARG A C 1
ATOM 676 O O . ARG A 1 91 ? -12.384 -7.702 -12.260 1.00 85.75 91 ARG A O 1
ATOM 683 N N . THR A 1 92 ? -10.566 -7.228 -11.048 1.00 81.88 92 THR A N 1
ATOM 684 C CA . THR A 1 92 ? -10.107 -6.127 -11.925 1.00 81.88 92 THR A CA 1
ATOM 685 C C . THR A 1 92 ? -9.218 -6.557 -13.092 1.00 81.88 92 THR A C 1
ATOM 687 O O . THR A 1 92 ? -9.020 -5.772 -14.018 1.00 81.88 92 THR A O 1
ATOM 690 N N . GLY A 1 93 ? -8.654 -7.770 -13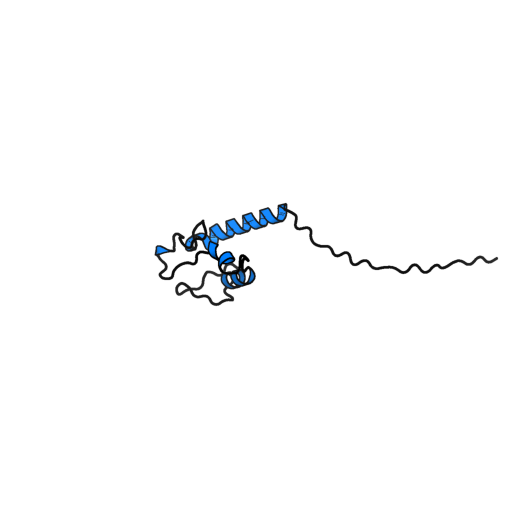.070 1.00 73.31 93 GLY A N 1
ATOM 691 C CA . GLY A 1 93 ? -7.727 -8.230 -14.111 1.00 73.31 93 GLY A CA 1
ATOM 692 C C . GLY A 1 93 ? -6.392 -7.469 -14.183 1.00 73.31 93 GLY A C 1
ATOM 693 O O . GLY A 1 93 ? -5.693 -7.586 -15.194 1.00 73.31 93 GLY A O 1
ATOM 694 N N . LEU A 1 94 ? -6.034 -6.702 -13.141 1.00 70.25 94 LEU A N 1
ATOM 695 C CA . LEU A 1 94 ? -4.753 -5.998 -13.013 1.00 70.25 94 LEU A CA 1
ATOM 696 C C . LEU A 1 94 ? -3.579 -6.997 -13.070 1.00 70.25 94 LEU A C 1
ATOM 698 O O . LEU A 1 94 ? -3.438 -7.873 -12.218 1.00 70.25 94 LEU A O 1
ATOM 702 N N . ARG A 1 95 ? -2.741 -6.859 -14.104 1.00 58.62 95 ARG A N 1
ATOM 703 C CA . ARG A 1 95 ? -1.537 -7.664 -14.366 1.00 58.62 95 ARG A CA 1
ATOM 704 C C . ARG A 1 95 ? -0.321 -6.753 -14.246 1.00 58.62 95 ARG A C 1
ATOM 706 O O . ARG A 1 95 ? -0.014 -6.038 -15.191 1.00 58.62 95 ARG A O 1
ATOM 713 N N . GLY A 1 96 ? 0.309 -6.733 -13.076 1.00 55.06 96 GLY A N 1
ATOM 714 C CA . GLY A 1 96 ? 1.409 -5.808 -12.794 1.00 55.06 96 GLY A CA 1
ATOM 715 C C . GLY A 1 96 ? 2.807 -6.368 -13.030 1.00 55.06 96 GLY A C 1
ATOM 716 O O . GLY A 1 96 ? 3.735 -5.590 -13.052 1.00 55.06 96 GLY A O 1
ATOM 717 N N . HIS A 1 97 ? 2.994 -7.687 -13.162 1.00 56.44 97 HIS A N 1
ATOM 718 C CA . HIS A 1 97 ? 4.346 -8.271 -13.070 1.00 56.44 97 HIS A CA 1
ATOM 719 C C . HIS A 1 97 ? 4.535 -9.517 -13.951 1.00 56.44 97 HIS A C 1
ATOM 721 O O . HIS A 1 97 ? 5.248 -10.448 -13.590 1.00 56.44 97 HIS A O 1
ATOM 727 N N . GLY A 1 98 ? 3.798 -9.618 -15.064 1.00 55.16 98 GLY A N 1
ATOM 728 C CA . GLY A 1 98 ? 3.701 -10.867 -15.842 1.00 55.16 98 GLY A CA 1
ATOM 729 C C . GLY A 1 98 ? 2.854 -11.964 -15.169 1.00 55.16 98 GLY A C 1
ATOM 730 O O . GLY A 1 98 ? 2.561 -12.980 -15.796 1.00 55.16 98 GLY A O 1
ATOM 731 N N . GLY A 1 99 ? 2.386 -11.724 -13.939 1.00 60.28 99 GLY A N 1
ATOM 732 C CA . GLY A 1 99 ? 1.395 -12.510 -13.204 1.00 60.28 99 GLY A CA 1
ATOM 733 C C . GLY A 1 99 ? 0.384 -11.611 -12.472 1.00 60.28 99 GLY A C 1
ATOM 734 O O . GLY A 1 99 ? 0.592 -10.394 -12.380 1.00 60.28 99 GLY A O 1
ATOM 735 N N . PRO A 1 100 ? -0.743 -12.171 -11.999 1.00 60.56 100 PRO A N 1
ATOM 736 C CA . PRO A 1 100 ? -1.694 -11.438 -11.167 1.00 60.56 100 PRO A CA 1
ATOM 737 C C . PRO A 1 100 ? -1.068 -11.124 -9.795 1.00 60.56 100 PRO A C 1
ATOM 739 O O . PRO A 1 100 ? -0.260 -11.912 -9.299 1.00 60.56 100 PRO A O 1
ATOM 742 N N . MET A 1 101 ? -1.459 -10.008 -9.155 1.00 75.06 101 MET A N 1
ATOM 743 C CA . MET A 1 101 ? -1.381 -9.961 -7.683 1.00 75.06 101 MET A CA 1
ATOM 744 C C . MET A 1 101 ? -2.058 -11.232 -7.157 1.00 75.06 101 MET A C 1
ATOM 746 O O . MET A 1 101 ? -3.091 -11.614 -7.723 1.00 75.06 101 MET A O 1
ATOM 750 N N . PRO A 1 102 ? -1.498 -11.922 -6.149 1.00 74.50 102 PRO A N 1
ATOM 751 C CA . PRO A 1 102 ? -2.118 -13.153 -5.698 1.00 74.50 102 PRO A CA 1
ATOM 752 C C . PRO A 1 102 ? -3.535 -12.870 -5.201 1.00 74.50 102 PRO A C 1
ATOM 754 O O . PRO A 1 102 ? -3.829 -11.796 -4.679 1.00 74.50 102 PRO A O 1
ATOM 757 N N . VAL A 1 103 ? -4.415 -13.839 -5.428 1.00 71.00 103 VAL A N 1
ATOM 758 C CA . VAL A 1 103 ? -5.799 -13.771 -4.973 1.00 71.00 103 VAL A CA 1
ATOM 759 C C . VAL A 1 103 ? -5.818 -14.210 -3.514 1.00 71.00 103 VAL A C 1
ATOM 761 O O . VAL A 1 103 ? -5.456 -15.350 -3.228 1.00 71.00 103 VAL A O 1
ATOM 764 N N . TYR A 1 104 ? -6.217 -13.316 -2.608 1.00 71.38 104 TYR A N 1
ATOM 765 C CA . TYR A 1 104 ? -6.251 -13.568 -1.154 1.00 71.38 104 TYR A CA 1
ATOM 766 C C . TYR A 1 104 ? -7.6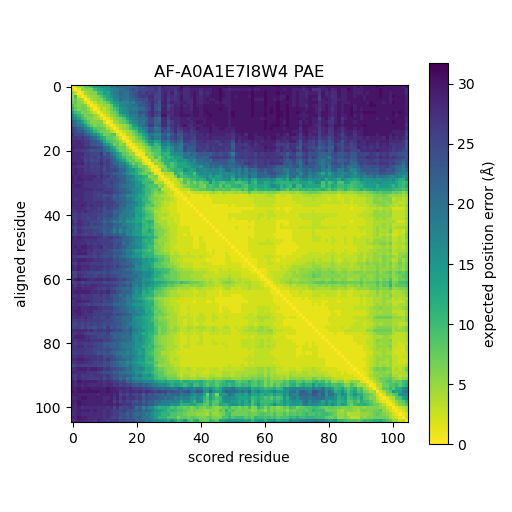84 -13.677 -0.599 1.00 71.38 104 TYR A C 1
ATOM 768 O O . TYR A 1 104 ? -7.941 -13.301 0.542 1.00 71.38 104 TYR A O 1
ATOM 776 N N . GLY A 1 105 ? -8.618 -14.143 -1.435 1.00 55.12 105 GLY A N 1
ATOM 777 C CA . GLY A 1 105 ? -10.033 -14.343 -1.094 1.00 55.12 105 GLY A CA 1
ATOM 778 C C . GLY A 1 105 ? -10.334 -15.682 -0.436 1.00 55.12 105 GLY A C 1
ATOM 779 O O . GLY A 1 105 ? -9.630 -16.667 -0.753 1.00 55.12 105 GLY A O 1
#